Protein AF-A0A7Y6MHB5-F1 (afdb_monomer)

pLDDT: mean 87.01, std 17.3, range [33.91, 97.5]

Solvent-accessible surface area (backbone atoms only — not comparable to full-atom values): 3665 Å² total; per-residue (Å²): 140,83,78,86,66,98,42,72,66,56,46,51,54,52,50,53,50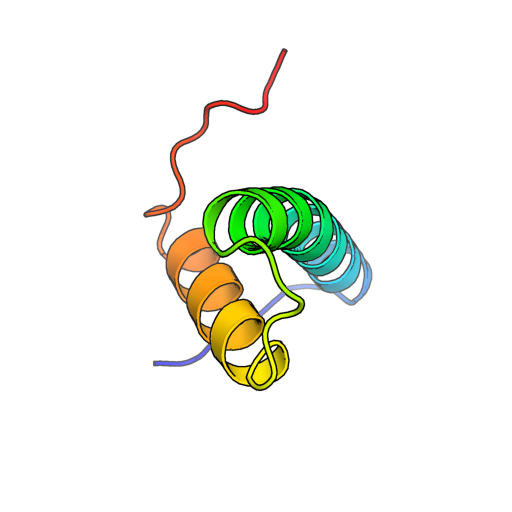,42,49,62,50,47,59,50,51,28,62,72,68,71,45,84,64,92,55,50,69,60,52,45,56,48,50,52,43,36,47,74,70,65,68,51,75,80,88,82,80,130

Sequence (58 aa):
MTVTFESAAELADALRRAEAAHGRHEQELGHPDPDWPGWYAQYLLDEQSGDTDPAASG

Foldseek 3Di:
DDQDDPDPVVVVVLVVVLVVVQVVVCVVVVHHDPVSVVSSVVSSVCVRVVNPDPPPDD

Organism: NCBI:txid1712872

Structure (mmCIF, N/CA/C/O backbone):
data_AF-A0A7Y6MHB5-F1
#
_entry.id   AF-A0A7Y6MHB5-F1
#
loop_
_atom_site.group_PDB
_atom_site.id
_atom_site.type_symbol
_atom_site.label_atom_id
_atom_site.label_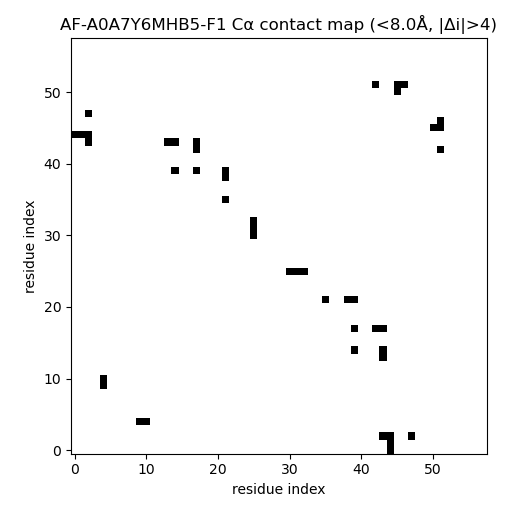alt_id
_atom_site.label_comp_id
_atom_site.label_asym_id
_atom_site.label_entity_id
_atom_site.label_seq_id
_atom_site.pdbx_PDB_ins_code
_atom_site.Cartn_x
_atom_site.Cartn_y
_atom_site.Cartn_z
_atom_site.occupancy
_atom_site.B_iso_or_equiv
_atom_site.auth_seq_id
_atom_site.auth_comp_id
_atom_site.auth_asym_id
_atom_site.auth_atom_id
_atom_site.pdbx_PDB_model_num
ATOM 1 N N . MET A 1 1 ? -4.482 -15.580 7.620 1.00 77.12 1 MET A N 1
ATOM 2 C CA . MET A 1 1 ? -3.917 -14.329 8.161 1.00 77.12 1 MET A CA 1
ATOM 3 C C . MET A 1 1 ? -4.900 -13.206 7.893 1.00 77.12 1 MET A C 1
ATOM 5 O O . MET A 1 1 ? -5.593 -13.263 6.885 1.00 77.12 1 MET A O 1
ATOM 9 N N . THR A 1 2 ? -5.025 -12.265 8.821 1.00 85.69 2 THR A N 1
ATOM 10 C CA . THR A 1 2 ? -5.948 -11.125 8.738 1.00 85.69 2 THR A CA 1
ATOM 11 C C . THR A 1 2 ? -5.150 -9.851 8.915 1.00 85.69 2 THR A C 1
ATOM 13 O O . THR A 1 2 ? -4.258 -9.834 9.755 1.00 85.69 2 THR A O 1
ATOM 16 N N . VAL A 1 3 ? -5.502 -8.812 8.164 1.00 90.25 3 VAL A N 1
ATOM 17 C CA . VAL A 1 3 ? -4.930 -7.475 8.317 1.00 90.25 3 VAL A CA 1
ATOM 18 C C . VAL A 1 3 ? -6.002 -6.578 8.929 1.00 90.25 3 VAL A C 1
ATOM 20 O O . VAL A 1 3 ? -7.091 -6.449 8.366 1.00 90.25 3 VAL A O 1
ATOM 23 N N . THR A 1 4 ? -5.730 -5.997 10.096 1.00 92.06 4 THR A N 1
ATOM 24 C CA . THR A 1 4 ? -6.675 -5.124 10.821 1.00 92.06 4 THR A CA 1
ATOM 25 C C . THR A 1 4 ? -6.053 -3.778 11.179 1.00 92.06 4 THR A C 1
ATOM 27 O O . THR A 1 4 ? -4.944 -3.758 11.693 1.00 92.06 4 THR A O 1
ATOM 30 N N . PHE A 1 5 ? -6.767 -2.670 10.981 1.00 93.31 5 PHE A N 1
ATOM 31 C CA . PHE A 1 5 ? -6.320 -1.322 11.364 1.00 93.31 5 PHE A CA 1
ATOM 32 C C . PHE A 1 5 ? -7.295 -0.717 12.375 1.00 93.31 5 PHE A C 1
ATOM 34 O O . PHE A 1 5 ? -8.499 -0.976 12.280 1.00 93.31 5 PHE A O 1
ATOM 41 N N . GLU A 1 6 ? -6.811 0.092 13.322 1.00 92.88 6 GLU A N 1
ATOM 42 C CA . GLU A 1 6 ? -7.668 0.693 14.355 1.00 92.88 6 GLU A CA 1
ATOM 43 C C . GLU A 1 6 ? -8.499 1.854 13.790 1.00 92.88 6 GLU A C 1
ATOM 45 O O . GLU A 1 6 ? -9.537 2.226 14.343 1.00 92.88 6 GLU A O 1
ATOM 50 N N . SER A 1 7 ? -8.074 2.421 12.655 1.00 96.44 7 SER A N 1
ATOM 51 C CA . SER A 1 7 ? -8.789 3.498 11.977 1.00 96.44 7 SER A CA 1
ATOM 52 C C . SER A 1 7 ? -8.561 3.533 10.463 1.00 96.44 7 SER A C 1
ATOM 54 O O . SER A 1 7 ? -7.592 2.996 9.927 1.00 96.44 7 SER A O 1
ATOM 56 N N . ALA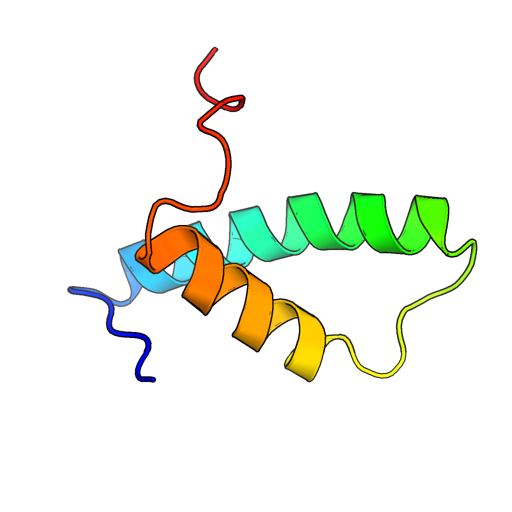 A 1 8 ? -9.441 4.253 9.761 1.00 97.50 8 ALA A N 1
ATOM 57 C CA . ALA A 1 8 ? -9.252 4.557 8.343 1.00 97.50 8 ALA A CA 1
ATOM 58 C C . ALA A 1 8 ? -8.009 5.430 8.085 1.00 97.50 8 ALA A C 1
ATOM 60 O O . ALA A 1 8 ? -7.439 5.360 7.001 1.00 97.50 8 ALA A O 1
ATOM 61 N N . ALA A 1 9 ? -7.591 6.243 9.064 1.00 96.62 9 ALA A N 1
ATOM 62 C CA . ALA A 1 9 ? -6.383 7.056 8.954 1.00 96.62 9 ALA A CA 1
ATOM 63 C C . ALA A 1 9 ? -5.130 6.172 8.928 1.00 96.62 9 ALA A C 1
ATOM 65 O O . ALA A 1 9 ? -4.311 6.319 8.027 1.00 96.62 9 ALA A O 1
ATOM 66 N N . GLU A 1 10 ? -5.044 5.194 9.833 1.00 94.12 10 GLU A N 1
ATOM 67 C CA . GLU A 1 10 ? -3.943 4.227 9.835 1.00 94.12 10 GLU A CA 1
ATOM 68 C C . GLU A 1 10 ? -3.897 3.391 8.558 1.00 94.12 10 GLU A C 1
ATOM 70 O O . GLU A 1 10 ? -2.826 3.221 7.977 1.00 94.12 10 GLU A O 1
ATOM 75 N N . LEU A 1 11 ? -5.052 2.913 8.079 1.00 95.81 11 LEU A N 1
ATOM 76 C CA . LEU A 1 11 ? -5.114 2.199 6.804 1.00 95.81 11 LEU A CA 1
ATOM 77 C C . LEU A 1 11 ? -4.634 3.090 5.649 1.00 95.81 11 LEU A C 1
ATOM 79 O O . LEU A 1 11 ? -3.880 2.635 4.793 1.00 95.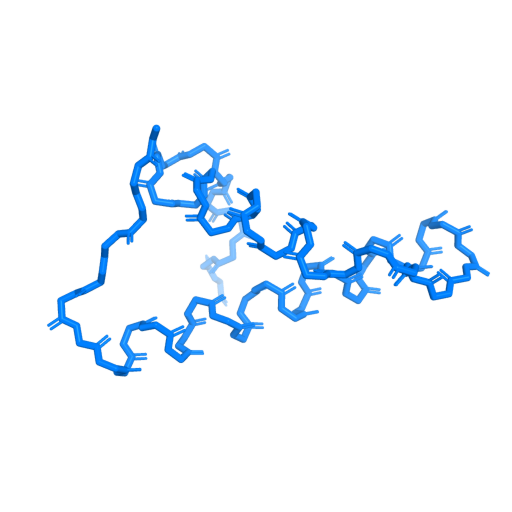81 11 LEU A O 1
ATOM 83 N N . ALA A 1 12 ? -5.044 4.360 5.614 1.00 97.38 12 ALA A N 1
ATOM 84 C CA . ALA A 1 12 ? -4.597 5.290 4.582 1.00 97.38 12 ALA A CA 1
ATOM 85 C C . ALA A 1 12 ? -3.079 5.523 4.637 1.00 97.38 12 ALA A C 1
ATOM 87 O O . ALA A 1 12 ? -2.438 5.586 3.590 1.00 97.38 12 ALA A O 1
ATOM 88 N N . ASP A 1 13 ? -2.493 5.625 5.830 1.00 96.44 13 ASP A N 1
ATOM 89 C CA . ASP A 1 13 ? -1.045 5.765 5.990 1.00 96.44 13 ASP A CA 1
ATOM 90 C C . ASP A 1 13 ? -0.288 4.504 5.560 1.00 96.44 13 ASP A C 1
ATOM 92 O O . ASP A 1 13 ? 0.730 4.613 4.876 1.00 96.44 13 ASP A O 1
ATOM 96 N N . ALA A 1 14 ? -0.804 3.315 5.880 1.00 95.75 14 ALA A N 1
ATOM 97 C CA . ALA A 1 14 ? -0.228 2.051 5.423 1.00 95.75 14 ALA A CA 1
ATOM 98 C C . ALA A 1 14 ? -0.290 1.916 3.891 1.00 95.75 14 ALA A C 1
ATOM 100 O O . ALA A 1 14 ? 0.701 1.567 3.254 1.00 95.75 14 ALA A O 1
ATOM 101 N N . LEU A 1 15 ? -1.406 2.303 3.263 1.00 96.06 15 LEU A N 1
ATOM 102 C CA . LEU A 1 15 ? -1.543 2.309 1.801 1.00 96.06 15 LEU A CA 1
ATOM 103 C C . LEU A 1 15 ? -0.570 3.277 1.109 1.00 96.06 15 LEU A C 1
ATOM 105 O O . LEU A 1 15 ? -0.058 2.950 0.042 1.00 96.06 15 LEU A O 1
ATOM 109 N N . ARG A 1 16 ? -0.274 4.440 1.706 1.00 97.31 16 ARG A N 1
ATOM 110 C CA . ARG A 1 16 ? 0.747 5.369 1.179 1.00 97.31 16 ARG A CA 1
ATOM 111 C C . ARG A 1 16 ? 2.152 4.777 1.252 1.00 97.31 16 ARG A C 1
ATOM 113 O O . ARG A 1 16 ? 2.960 4.991 0.351 1.00 97.31 16 ARG A O 1
ATOM 120 N N . ARG A 1 17 ? 2.459 4.031 2.317 1.00 96.62 17 ARG A N 1
ATOM 121 C CA . ARG A 1 17 ? 3.741 3.320 2.428 1.00 96.62 17 ARG A CA 1
ATOM 122 C C . ARG A 1 17 ? 3.826 2.174 1.420 1.00 96.62 17 ARG A C 1
ATOM 124 O O . ARG A 1 17 ? 4.852 2.054 0.755 1.00 96.62 17 ARG A O 1
ATOM 131 N N . ALA A 1 18 ? 2.736 1.430 1.228 1.00 96.56 18 ALA A N 1
ATOM 132 C CA . ALA A 1 18 ? 2.625 0.416 0.183 1.00 96.56 18 ALA A CA 1
ATOM 133 C C . ALA A 1 18 ? 2.838 1.016 -1.217 1.00 96.56 18 ALA A C 1
ATOM 135 O O . ALA A 1 18 ? 3.615 0.470 -1.986 1.00 96.56 18 ALA A O 1
ATOM 136 N N . GLU A 1 19 ? 2.244 2.173 -1.527 1.00 96.25 19 GLU A N 1
ATOM 137 C CA . GLU A 1 19 ? 2.463 2.894 -2.793 1.00 96.25 19 GLU A CA 1
ATOM 138 C C . GLU A 1 19 ? 3.932 3.273 -3.002 1.00 96.25 19 GLU A C 1
ATOM 140 O O . GLU A 1 19 ? 4.505 2.995 -4.056 1.00 96.25 19 GLU A O 1
ATOM 145 N N . ALA A 1 20 ? 4.572 3.858 -1.987 1.00 96.44 20 ALA A N 1
ATOM 146 C CA . ALA A 1 20 ? 5.983 4.223 -2.068 1.00 96.44 20 ALA A CA 1
ATOM 147 C C . ALA A 1 20 ? 6.889 2.994 -2.274 1.00 96.44 20 ALA A C 1
ATOM 149 O O . ALA A 1 20 ? 7.872 3.056 -3.017 1.00 96.44 20 ALA A O 1
ATOM 150 N N . ALA A 1 21 ? 6.566 1.871 -1.629 1.00 95.88 21 ALA A N 1
ATOM 151 C CA . ALA A 1 21 ? 7.316 0.631 -1.757 1.00 95.88 21 ALA A CA 1
ATOM 152 C C . ALA A 1 21 ? 7.054 -0.075 -3.103 1.00 95.88 21 ALA A C 1
ATOM 154 O O . ALA A 1 21 ? 8.012 -0.485 -3.758 1.00 95.88 21 ALA A O 1
ATOM 155 N N . HIS A 1 22 ? 5.807 -0.118 -3.573 1.00 96.19 22 HIS A N 1
ATOM 156 C CA . HIS A 1 22 ? 5.430 -0.665 -4.876 1.00 96.19 22 HIS A CA 1
ATOM 157 C C . HIS A 1 22 ? 6.058 0.125 -6.026 1.00 96.19 22 HIS A C 1
ATOM 159 O O . HIS A 1 22 ? 6.576 -0.459 -6.970 1.00 96.19 22 HIS A O 1
ATOM 165 N N . GLY A 1 23 ? 6.132 1.455 -5.910 1.00 94.44 23 GLY A N 1
ATOM 166 C CA . GLY A 1 23 ? 6.827 2.285 -6.893 1.00 94.44 23 GLY A CA 1
ATOM 167 C C . GLY A 1 23 ? 8.312 1.930 -7.041 1.00 94.44 23 GLY A C 1
ATOM 168 O O . GLY A 1 23 ? 8.869 2.083 -8.126 1.00 94.44 23 GLY A O 1
ATOM 169 N N . ARG A 1 24 ? 8.969 1.429 -5.983 1.00 95.00 24 ARG A N 1
ATOM 170 C CA . ARG A 1 24 ? 10.327 0.858 -6.080 1.00 95.00 24 ARG A CA 1
ATOM 171 C C . ARG A 1 24 ? 10.306 -0.537 -6.706 1.00 95.00 24 ARG A C 1
ATOM 173 O O . ARG A 1 24 ? 11.138 -0.811 -7.563 1.00 95.00 24 ARG A O 1
ATOM 180 N N . HIS A 1 25 ? 9.336 -1.372 -6.343 1.00 93.75 25 HIS A N 1
ATOM 181 C CA . HIS A 1 25 ? 9.168 -2.705 -6.923 1.00 93.75 25 HIS A CA 1
ATOM 182 C C . HIS A 1 25 ? 8.976 -2.664 -8.447 1.00 93.75 25 HIS A C 1
ATOM 184 O O . HIS A 1 25 ? 9.635 -3.398 -9.176 1.00 93.75 25 HIS A O 1
ATOM 190 N N . GLU A 1 26 ? 8.153 -1.746 -8.955 1.00 95.88 26 GLU A N 1
ATOM 191 C CA . GLU A 1 26 ? 7.942 -1.564 -10.397 1.00 95.88 26 GLU A CA 1
ATOM 192 C C . GLU A 1 26 ? 9.200 -1.063 -11.120 1.00 95.88 26 GLU A C 1
ATOM 194 O O . GLU A 1 26 ? 9.448 -1.430 -12.270 1.00 95.88 26 GLU A O 1
ATOM 19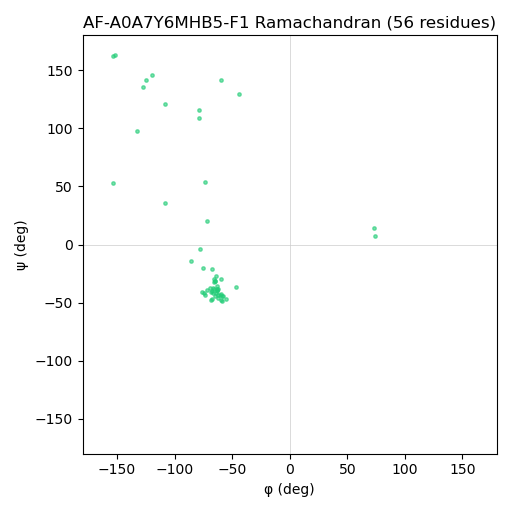9 N N . GLN A 1 27 ? 10.034 -0.257 -10.451 1.00 95.25 27 GLN A N 1
ATOM 200 C CA . GLN A 1 27 ? 11.338 0.141 -10.994 1.00 95.25 27 GLN A CA 1
ATOM 201 C C . GLN A 1 27 ? 12.284 -1.060 -11.124 1.00 95.25 27 GLN A C 1
ATOM 203 O O . GLN A 1 27 ? 13.014 -1.148 -12.110 1.00 95.25 27 GLN A O 1
ATOM 208 N N . GLU A 1 28 ? 12.255 -1.990 -10.166 1.00 94.50 28 GLU A N 1
ATOM 209 C CA . GLU A 1 28 ? 13.041 -3.230 -10.198 1.00 94.50 28 GLU A CA 1
ATOM 210 C C . GLU A 1 28 ? 12.516 -4.229 -11.241 1.00 94.50 28 GLU A C 1
ATOM 212 O O . GLU A 1 28 ? 13.307 -4.854 -11.949 1.00 94.50 28 GLU A O 1
ATOM 217 N N . LE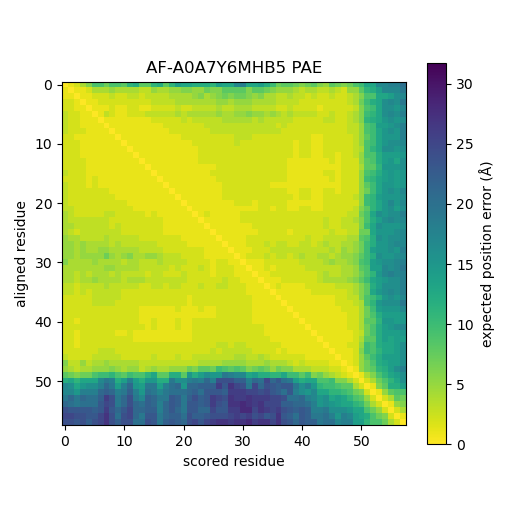U A 1 29 ? 11.192 -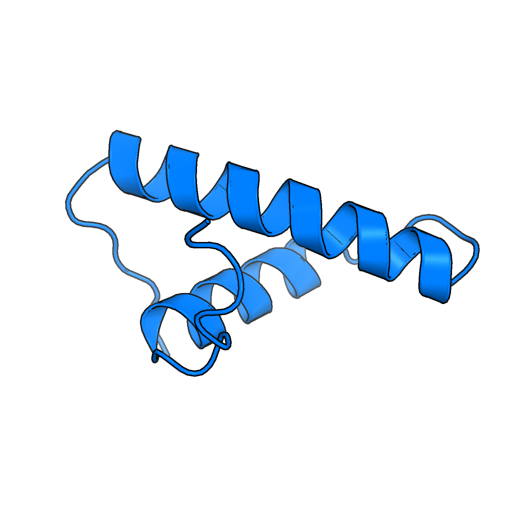4.343 -11.382 1.00 94.62 29 LEU A N 1
ATOM 218 C CA . LEU A 1 29 ? 10.526 -5.125 -12.431 1.00 94.62 29 LEU A CA 1
ATOM 219 C C . LEU A 1 29 ? 10.785 -4.559 -13.835 1.00 94.62 29 LEU A C 1
ATOM 221 O O . LEU A 1 29 ? 10.803 -5.301 -14.817 1.00 94.62 29 LEU A O 1
ATOM 225 N N . GLY A 1 30 ? 10.962 -3.240 -13.947 1.00 96.81 30 GLY A N 1
ATOM 226 C CA . GLY A 1 30 ? 11.101 -2.533 -15.222 1.00 96.81 30 GLY A CA 1
ATOM 227 C C . GLY A 1 30 ? 9.788 -2.392 -16.001 1.00 96.81 30 GLY A C 1
ATOM 228 O O . GLY A 1 30 ? 9.797 -1.947 -17.151 1.00 96.81 30 GLY A O 1
ATOM 229 N N . HIS A 1 31 ? 8.660 -2.765 -15.398 1.00 94.12 31 HIS A N 1
ATOM 230 C CA . HIS A 1 31 ? 7.317 -2.607 -15.943 1.00 94.12 31 HIS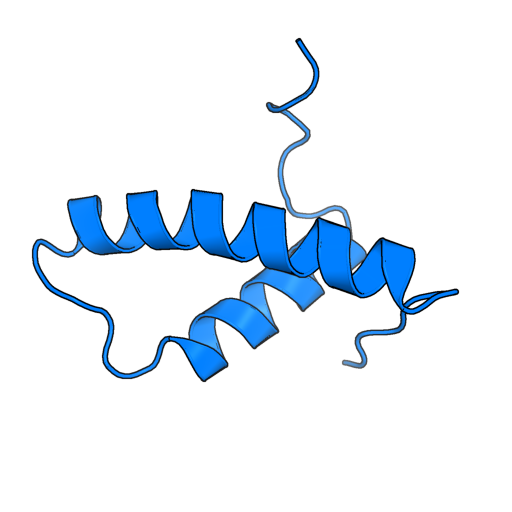 A CA 1
ATOM 231 C C . HIS A 1 31 ? 6.289 -2.515 -14.805 1.00 94.12 31 HIS A C 1
ATOM 233 O O . HIS A 1 31 ? 6.590 -2.937 -13.687 1.00 94.12 31 HIS A O 1
ATOM 239 N N . PRO A 1 32 ? 5.071 -2.011 -15.081 1.00 93.62 32 PRO A N 1
ATOM 240 C CA . PRO A 1 32 ? 4.001 -2.008 -14.092 1.00 93.62 32 PRO A CA 1
ATOM 241 C C . PRO A 1 32 ? 3.662 -3.424 -13.630 1.00 93.62 32 PRO A C 1
ATOM 243 O O . PRO A 1 32 ? 3.638 -4.346 -14.456 1.00 93.62 32 PRO A O 1
ATOM 246 N N . ASP A 1 33 ? 3.379 -3.593 -12.344 1.00 95.69 33 ASP A N 1
ATOM 247 C CA . ASP A 1 33 ? 2.949 -4.882 -11.802 1.00 95.69 33 ASP A CA 1
ATOM 248 C C . ASP A 1 33 ? 1.454 -5.108 -12.116 1.00 95.69 33 ASP A C 1
ATOM 250 O O . ASP A 1 33 ? 0.593 -4.350 -11.649 1.00 95.69 33 ASP A O 1
ATOM 254 N N . PRO A 1 34 ? 1.091 -6.127 -12.921 1.00 95.06 34 PRO A N 1
ATOM 255 C CA . PRO A 1 34 ? -0.309 -6.431 -13.199 1.00 95.06 34 PRO A CA 1
ATOM 256 C C . PRO A 1 34 ? -1.076 -6.951 -11.973 1.00 95.06 34 PRO A C 1
ATOM 258 O O . PRO A 1 34 ? -2.305 -6.867 -11.974 1.00 95.06 34 PRO A O 1
ATOM 261 N N . ASP A 1 35 ? -0.387 -7.473 -10.952 1.00 95.88 35 ASP A N 1
ATOM 262 C CA . ASP A 1 35 ? -0.975 -7.977 -9.706 1.00 95.88 35 ASP A CA 1
ATOM 263 C C . ASP A 1 35 ? -0.684 -7.059 -8.507 1.00 95.88 35 ASP A C 1
ATOM 265 O O . ASP A 1 35 ? -0.565 -7.495 -7.358 1.00 95.88 35 ASP A O 1
ATOM 269 N N . TRP A 1 36 ? -0.664 -5.748 -8.764 1.00 94.44 36 TRP A N 1
ATOM 270 C CA . TRP A 1 36 ? -0.551 -4.725 -7.724 1.00 94.44 36 TRP A CA 1
ATOM 271 C C . TRP A 1 36 ? -1.488 -4.940 -6.511 1.00 94.44 36 TRP A C 1
ATOM 273 O O . TRP A 1 36 ? -1.046 -4.682 -5.388 1.00 94.44 36 TRP A O 1
ATOM 283 N N . PRO A 1 37 ? -2.748 -5.441 -6.629 1.00 96.06 37 PRO A N 1
ATOM 284 C CA . PRO A 1 37 ? -3.587 -5.649 -5.449 1.00 96.06 37 PRO A CA 1
ATOM 285 C C . PRO A 1 37 ? -3.066 -6.788 -4.567 1.00 96.06 37 PRO A C 1
ATOM 287 O O . PRO A 1 37 ? -3.145 -6.698 -3.339 1.00 96.06 37 PRO A O 1
ATOM 290 N N . GLY A 1 38 ? -2.546 -7.855 -5.183 1.00 96.06 38 GLY A N 1
ATOM 291 C CA . GLY A 1 38 ? -1.937 -8.982 -4.484 1.00 96.06 38 GLY A CA 1
ATOM 292 C C . GLY A 1 38 ? -0.678 -8.552 -3.740 1.00 96.06 38 GLY A C 1
ATOM 293 O O . GLY A 1 38 ? -0.526 -8.861 -2.555 1.00 96.06 38 GLY A O 1
ATOM 294 N N . TRP A 1 39 ? 0.162 -7.751 -4.398 1.00 96.38 39 TRP A N 1
ATOM 295 C CA . TRP A 1 39 ? 1.360 -7.172 -3.798 1.00 96.38 39 TRP A CA 1
ATOM 296 C C . TRP A 1 39 ? 1.028 -6.296 -2.583 1.00 96.38 39 TRP A C 1
ATOM 298 O O . TRP A 1 39 ? 1.592 -6.485 -1.506 1.00 96.38 39 TRP A O 1
ATOM 308 N N . TYR A 1 40 ? 0.045 -5.397 -2.707 1.00 96.62 40 TYR A N 1
ATOM 309 C CA . TYR A 1 40 ? -0.403 -4.547 -1.597 1.00 96.62 40 TYR A CA 1
ATOM 310 C C . TYR A 1 40 ? -0.916 -5.374 -0.415 1.00 96.62 40 TYR A C 1
ATOM 312 O O . TYR A 1 40 ? -0.610 -5.065 0.734 1.00 96.62 40 TYR A O 1
ATOM 320 N N . ALA A 1 41 ? -1.690 -6.431 -0.676 1.00 95.12 41 ALA A N 1
ATOM 321 C CA . ALA A 1 41 ? -2.216 -7.283 0.385 1.00 95.12 41 ALA A CA 1
ATOM 322 C C . ALA A 1 41 ? -1.103 -7.998 1.170 1.00 95.12 41 ALA A C 1
ATOM 324 O O . ALA A 1 41 ? -1.217 -8.115 2.390 1.00 95.12 41 ALA A O 1
ATOM 325 N N . GLN A 1 42 ? -0.042 -8.453 0.494 1.00 94.50 42 GLN A N 1
ATOM 326 C CA . GLN A 1 42 ? 1.131 -9.034 1.157 1.00 94.50 42 GLN A CA 1
ATOM 327 C C . GLN A 1 42 ? 1.908 -7.975 1.937 1.00 94.50 42 GLN A C 1
ATOM 329 O O . GLN A 1 42 ? 2.147 -8.160 3.124 1.00 94.50 42 GLN A O 1
ATOM 334 N N . TYR A 1 43 ? 2.186 -6.822 1.325 1.00 95.06 43 TYR A N 1
ATOM 335 C CA . TYR A 1 43 ? 2.902 -5.733 1.987 1.00 95.06 43 TYR A CA 1
ATOM 336 C C . TYR A 1 43 ? 2.226 -5.304 3.298 1.00 95.06 43 TYR A C 1
ATOM 338 O O . TYR A 1 43 ? 2.875 -5.210 4.334 1.00 95.06 43 TYR A O 1
ATOM 346 N N . LEU A 1 44 ? 0.902 -5.104 3.290 1.00 94.69 44 LEU A N 1
ATOM 347 C CA . LEU A 1 44 ? 0.160 -4.720 4.498 1.00 94.69 44 LEU A CA 1
ATOM 348 C C . LEU A 1 44 ? 0.168 -5.816 5.574 1.00 94.69 44 LEU A C 1
ATOM 350 O O . LEU A 1 44 ? 0.073 -5.516 6.765 1.00 94.69 44 LEU A O 1
ATOM 354 N N . LEU A 1 45 ? 0.252 -7.083 5.167 1.00 93.75 45 LEU A N 1
ATOM 355 C CA . LEU A 1 45 ? 0.338 -8.213 6.081 1.00 93.75 45 LEU A CA 1
ATOM 356 C C . LEU A 1 45 ? 1.723 -8.308 6.735 1.00 93.75 45 LEU A C 1
ATOM 358 O O . LEU A 1 45 ? 1.807 -8.508 7.950 1.00 93.75 45 LEU A O 1
ATOM 362 N N . ASP A 1 46 ? 2.781 -8.122 5.952 1.00 91.56 46 ASP A N 1
ATOM 363 C CA . ASP A 1 46 ? 4.170 -8.125 6.417 1.00 91.56 46 ASP A CA 1
ATOM 364 C C . ASP A 1 46 ? 4.443 -6.924 7.326 1.00 91.56 46 ASP A C 1
ATOM 366 O O . ASP A 1 46 ? 5.033 -7.055 8.400 1.00 91.56 46 ASP A O 1
ATOM 370 N N . GLU A 1 47 ? 3.932 -5.751 6.954 1.00 89.06 47 GLU A N 1
ATOM 371 C CA . GLU A 1 47 ? 4.043 -4.529 7.743 1.00 89.06 47 GLU A CA 1
ATOM 372 C C . GLU A 1 47 ? 3.347 -4.660 9.100 1.00 89.06 47 GLU A C 1
ATOM 374 O O . GLU A 1 47 ? 3.925 -4.334 10.137 1.00 89.06 47 GLU A O 1
ATOM 379 N N . GLN A 1 48 ? 2.128 -5.203 9.117 1.00 85.00 48 GLN A N 1
ATOM 380 C CA . GLN A 1 48 ? 1.396 -5.459 10.357 1.00 85.00 48 GLN A CA 1
ATOM 381 C C . GLN A 1 48 ? 2.077 -6.501 11.250 1.00 85.00 48 GLN A C 1
ATOM 383 O O . GLN A 1 48 ? 1.969 -6.435 12.474 1.00 85.00 48 GLN A O 1
ATOM 388 N N . SER A 1 49 ? 2.774 -7.461 10.646 1.00 83.44 49 SER A N 1
ATOM 389 C CA . SER A 1 49 ? 3.512 -8.497 11.372 1.00 83.44 49 SER A CA 1
ATOM 390 C C . SER A 1 49 ? 4.849 -7.983 11.931 1.00 83.44 49 SER A C 1
ATOM 392 O O . SER A 1 49 ? 5.518 -8.712 12.660 1.00 83.44 49 SER A O 1
ATOM 394 N N . GLY A 1 50 ? 5.217 -6.725 11.640 1.00 70.75 50 GLY A N 1
ATOM 395 C CA . GLY A 1 50 ? 6.506 -6.132 12.003 1.00 70.75 50 GLY A CA 1
ATOM 396 C C . GLY A 1 50 ? 7.677 -6.655 11.166 1.00 70.75 50 GLY A C 1
ATOM 397 O O . GLY A 1 50 ? 8.827 -6.459 11.548 1.00 70.75 50 GLY A O 1
ATOM 398 N N . ASP A 1 51 ? 7.384 -7.323 10.048 1.00 58.47 51 ASP A N 1
ATOM 399 C CA . ASP A 1 51 ? 8.363 -7.924 9.134 1.00 58.47 51 ASP A CA 1
ATOM 400 C C . ASP A 1 51 ? 8.872 -6.904 8.095 1.00 58.47 51 ASP A C 1
ATOM 402 O O . ASP A 1 51 ? 9.903 -7.101 7.456 1.00 58.47 51 ASP A O 1
ATOM 406 N N . THR A 1 52 ? 8.195 -5.755 7.960 1.00 5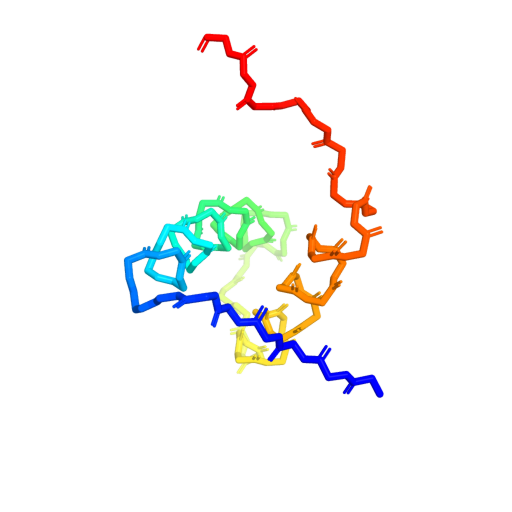3.75 52 THR A N 1
ATOM 407 C CA . THR A 1 52 ? 8.719 -4.623 7.182 1.00 53.75 52 THR A CA 1
ATOM 408 C C . THR A 1 52 ? 9.755 -3.859 8.008 1.00 53.75 52 THR A C 1
ATOM 410 O O . THR A 1 52 ? 9.429 -3.187 8.985 1.00 53.75 52 THR A O 1
ATOM 413 N N . ASP A 1 53 ? 11.018 -3.987 7.606 1.00 45.62 53 ASP A N 1
ATOM 414 C CA . ASP A 1 53 ? 12.191 -3.327 8.183 1.00 45.62 53 ASP A CA 1
ATOM 415 C C . ASP A 1 53 ? 11.947 -1.822 8.492 1.00 45.62 53 ASP A C 1
ATOM 417 O O . ASP A 1 53 ? 11.498 -1.080 7.612 1.00 45.62 53 ASP A O 1
ATOM 421 N N . PRO A 1 54 ? 12.248 -1.327 9.714 1.00 45.25 54 PRO A N 1
ATOM 422 C CA . PRO A 1 54 ? 11.977 0.050 10.150 1.00 45.25 54 PRO A CA 1
ATOM 423 C C . PRO A 1 54 ? 12.877 1.133 9.516 1.00 45.25 54 PRO A C 1
ATOM 425 O O . PRO A 1 54 ? 12.966 2.247 10.040 1.00 45.25 54 PRO A O 1
ATOM 428 N N . ALA A 1 55 ? 13.528 0.879 8.379 1.00 44.41 55 ALA A N 1
ATOM 429 C CA . ALA A 1 55 ? 14.316 1.868 7.641 1.00 44.41 55 ALA A CA 1
ATOM 430 C C . ALA A 1 55 ? 13.455 2.914 6.888 1.00 44.41 55 ALA A C 1
ATOM 432 O O . ALA A 1 55 ? 13.616 3.142 5.691 1.00 44.41 55 ALA A O 1
ATOM 433 N N . ALA A 1 56 ? 12.542 3.581 7.593 1.00 42.97 56 ALA A N 1
ATOM 434 C CA . ALA A 1 56 ? 11.895 4.821 7.163 1.00 42.97 56 ALA A CA 1
ATOM 435 C C . ALA A 1 56 ? 11.440 5.633 8.389 1.00 42.97 56 ALA A C 1
ATOM 437 O O . ALA A 1 56 ? 10.278 5.998 8.543 1.00 42.97 56 ALA A O 1
ATOM 438 N N . SER A 1 57 ? 12.359 5.885 9.316 1.00 42.56 57 SER A N 1
ATOM 439 C CA . SER A 1 57 ? 12.224 6.961 10.300 1.00 42.56 57 SER A CA 1
ATOM 440 C C . SER A 1 57 ? 13.541 7.728 10.331 1.00 42.56 57 SER A C 1
ATOM 442 O O . SER A 1 57 ? 14.517 7.286 10.933 1.00 42.56 57 SER A O 1
ATOM 444 N N . GLY A 1 58 ? 13.562 8.843 9.604 1.00 33.91 58 GLY A N 1
ATOM 445 C CA . GLY A 1 58 ? 14.652 9.805 9.485 1.00 33.91 58 GLY A CA 1
ATOM 446 C C . GLY A 1 58 ? 14.095 11.135 9.012 1.00 33.91 58 GLY A C 1
ATOM 447 O O . GLY A 1 58 ? 13.236 11.097 8.103 1.00 33.91 58 GLY A O 1
#

Radius of gyration: 11.82 Å; Cα contacts (8 Å, |Δi|>4): 23; chains: 1; bounding box: 24×24×30 Å

Mean predicted aligned error: 5.85 Å

Secondary structure (DSSP, 8-state):
-----SSHHHHHHHHHHHHHHHHHHHHHHTS--TTHHHHHHHHHHHHHTT-S------